Protein AF-A0A5C6UTG7-F1 (afdb_monomer_lite)

Foldseek 3Di:
DPPPVVCVVLVVDDPVPLVVVLVCLQCPPVPPGGLLVVLVVCVVVVNNPDVVSVVSNCRSCVSVVSVVVSVVVVVVVVPPPPPPDPVNPDDD

Structure (mmCIF, N/CA/C/O backbone):
data_AF-A0A5C6UTG7-F1
#
_entry.id   AF-A0A5C6UTG7-F1
#
loop_
_atom_site.group_PDB
_atom_site.id
_atom_site.type_symbol
_atom_site.label_atom_id
_atom_site.label_alt_id
_atom_site.label_comp_id
_atom_site.label_asym_id
_atom_site.label_entity_id
_atom_site.label_seq_id
_atom_site.pdbx_PDB_ins_code
_atom_site.Cartn_x
_atom_site.Cartn_y
_atom_site.Cartn_z
_atom_site.occupancy
_atom_site.B_iso_or_equiv
_atom_site.auth_seq_id
_atom_site.auth_comp_id
_atom_site.auth_asym_id
_atom_site.auth_atom_id
_atom_site.pdbx_PDB_model_num
ATOM 1 N N . MET A 1 1 ? 12.014 11.142 -26.537 1.00 43.84 1 MET A N 1
ATOM 2 C CA . MET A 1 1 ? 11.801 10.605 -25.171 1.00 43.84 1 MET A CA 1
ATOM 3 C C . MET A 1 1 ? 10.900 11.546 -24.373 1.00 43.84 1 MET A C 1
ATOM 5 O O . MET A 1 1 ? 11.386 12.510 -23.797 1.00 43.84 1 MET A O 1
ATOM 9 N N . LYS A 1 2 ? 9.579 11.317 -24.356 1.00 46.59 2 LYS A N 1
ATOM 10 C CA . LYS A 1 2 ? 8.682 12.016 -23.420 1.00 46.59 2 LYS A CA 1
ATOM 11 C C . LYS A 1 2 ? 8.792 11.312 -22.069 1.00 46.59 2 LYS A C 1
ATOM 13 O O . LYS A 1 2 ? 8.011 10.418 -21.765 1.00 46.59 2 LYS A O 1
ATOM 18 N N . THR A 1 3 ? 9.814 11.652 -21.291 1.00 53.66 3 THR A N 1
ATOM 19 C CA . THR A 1 3 ? 9.961 11.138 -19.927 1.00 53.66 3 THR A CA 1
ATOM 20 C C . THR A 1 3 ? 8.869 11.778 -19.081 1.00 53.66 3 THR A C 1
ATOM 22 O O . THR A 1 3 ? 9.012 12.896 -18.595 1.00 53.66 3 THR A O 1
ATOM 25 N N . THR A 1 4 ? 7.734 11.097 -18.950 1.00 61.44 4 THR A N 1
ATOM 26 C CA . THR A 1 4 ? 6.655 11.479 -18.038 1.00 61.44 4 THR A CA 1
ATOM 27 C C . THR A 1 4 ? 7.203 11.426 -16.613 1.00 61.44 4 THR A C 1
ATOM 29 O O . THR A 1 4 ? 7.297 10.358 -16.006 1.00 61.44 4 THR A O 1
ATOM 32 N N . TRP A 1 5 ? 7.624 12.590 -16.121 1.00 63.56 5 TRP A N 1
ATOM 33 C CA . TRP A 1 5 ? 8.246 12.853 -14.820 1.00 63.56 5 TRP A CA 1
ATOM 34 C C . TRP A 1 5 ? 7.540 12.162 -13.644 1.00 63.56 5 TRP A C 1
ATOM 36 O O . TRP A 1 5 ? 8.202 11.753 -12.693 1.00 63.56 5 TRP A O 1
ATOM 46 N N . TYR A 1 6 ? 6.226 11.954 -13.758 1.00 65.75 6 TYR A N 1
ATOM 47 C CA . TYR A 1 6 ? 5.383 11.311 -12.757 1.00 65.75 6 TYR A CA 1
ATOM 48 C C . TYR A 1 6 ? 5.803 9.878 -12.392 1.00 65.75 6 TYR A C 1
ATOM 50 O O . TYR A 1 6 ? 5.596 9.484 -11.256 1.00 65.75 6 TYR A O 1
ATOM 58 N N . TYR A 1 7 ? 6.419 9.089 -13.282 1.00 70.31 7 TYR A N 1
ATOM 59 C CA . TYR A 1 7 ? 6.760 7.687 -12.963 1.00 70.31 7 TYR A CA 1
ATOM 60 C C . TYR A 1 7 ? 8.171 7.480 -12.396 1.00 70.31 7 TYR A C 1
ATOM 62 O O . TYR A 1 7 ? 8.484 6.391 -11.921 1.00 70.31 7 TYR A O 1
ATOM 70 N N . ARG A 1 8 ? 9.022 8.516 -12.392 1.00 79.50 8 ARG A N 1
ATOM 71 C CA . ARG A 1 8 ? 10.437 8.380 -11.996 1.00 79.50 8 ARG A CA 1
ATOM 72 C C . ARG A 1 8 ? 10.615 7.921 -10.548 1.00 79.50 8 ARG A C 1
ATOM 74 O O . ARG A 1 8 ? 11.583 7.232 -10.244 1.00 79.50 8 ARG A O 1
ATOM 81 N N . TRP A 1 9 ? 9.696 8.297 -9.661 1.00 85.00 9 TRP A N 1
ATOM 82 C CA . TRP A 1 9 ? 9.748 7.881 -8.260 1.00 85.00 9 TRP A CA 1
ATOM 83 C C . TRP A 1 9 ? 9.389 6.398 -8.091 1.00 85.00 9 TRP A C 1
ATOM 85 O O . TRP A 1 9 ? 10.046 5.712 -7.314 1.00 85.00 9 TRP A O 1
ATOM 95 N N . LEU A 1 10 ? 8.427 5.869 -8.866 1.00 85.81 10 LEU A N 1
ATOM 96 C CA . LEU A 1 10 ? 8.122 4.432 -8.878 1.00 85.81 10 LEU A CA 1
ATOM 97 C C . LEU A 1 10 ? 9.323 3.622 -9.366 1.00 85.81 10 LEU A C 1
ATOM 99 O O . LEU A 1 10 ? 9.582 2.538 -8.847 1.00 85.81 10 LEU A O 1
ATOM 103 N N . ASP A 1 11 ? 10.082 4.150 -10.326 1.00 84.50 11 ASP A N 1
ATOM 104 C CA . ASP A 1 11 ? 11.274 3.491 -10.871 1.00 84.50 11 ASP A CA 1
ATOM 105 C C . ASP A 1 11 ? 12.413 3.403 -9.856 1.00 84.50 11 ASP A C 1
ATOM 107 O O . ASP A 1 11 ? 13.109 2.390 -9.808 1.00 84.50 11 ASP A O 1
ATOM 111 N N . ALA A 1 12 ? 12.549 4.416 -8.997 1.00 86.88 12 ALA A N 1
ATOM 112 C CA . ALA A 1 12 ? 13.522 4.423 -7.907 1.00 86.88 12 ALA A CA 1
ATOM 113 C C . ALA A 1 12 ? 13.215 3.375 -6.819 1.00 86.88 12 ALA A C 1
ATOM 115 O O . ALA A 1 12 ? 14.124 2.923 -6.120 1.00 86.88 12 ALA A O 1
ATOM 116 N N . LEU A 1 13 ? 11.953 2.955 -6.680 1.00 89.56 13 LEU A N 1
ATOM 117 C CA . LEU A 1 13 ? 11.564 1.915 -5.731 1.00 89.56 13 LEU A CA 1
ATOM 118 C C . LEU A 1 13 ? 11.961 0.534 -6.259 1.00 89.56 13 LEU A C 1
ATOM 120 O O . LEU A 1 13 ? 11.346 -0.009 -7.177 1.00 89.56 13 LEU A O 1
ATOM 124 N N . SER A 1 14 ? 12.983 -0.066 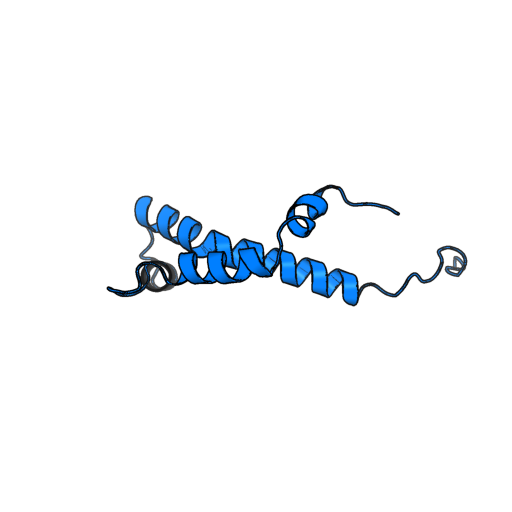-5.655 1.00 92.50 14 SER A N 1
ATOM 125 C CA . SER A 1 14 ? 13.403 -1.429 -5.982 1.00 92.50 14 SER A CA 1
ATOM 126 C C . SER A 1 14 ? 12.367 -2.454 -5.520 1.00 92.50 14 SER A C 1
ATOM 128 O O . SER A 1 14 ? 11.971 -2.454 -4.355 1.00 92.50 14 SER A O 1
ATOM 130 N N . TYR A 1 15 ? 12.003 -3.400 -6.394 1.00 94.81 15 TYR A N 1
ATOM 131 C CA . TYR A 1 15 ? 11.145 -4.537 -6.029 1.00 94.81 15 TYR A CA 1
ATOM 132 C C . TYR A 1 15 ? 11.699 -5.342 -4.849 1.00 94.81 15 TYR A C 1
ATOM 134 O O . TYR A 1 15 ? 10.925 -5.841 -4.038 1.00 94.81 15 TYR A O 1
ATOM 142 N N . LYS A 1 16 ? 13.032 -5.415 -4.707 1.00 94.44 16 LYS A N 1
ATOM 143 C CA . LYS A 1 16 ? 13.689 -6.119 -3.594 1.00 94.44 16 LYS A CA 1
ATOM 144 C C . LYS A 1 16 ? 13.318 -5.542 -2.226 1.00 94.44 16 LYS A C 1
ATOM 146 O O . LYS A 1 16 ? 13.333 -6.278 -1.252 1.00 94.44 16 LYS A O 1
ATOM 151 N N . LEU A 1 17 ? 13.010 -4.246 -2.162 1.00 93.44 17 LEU A N 1
ATOM 152 C CA . LEU A 1 17 ? 12.567 -3.574 -0.940 1.00 93.44 17 LEU A CA 1
ATOM 153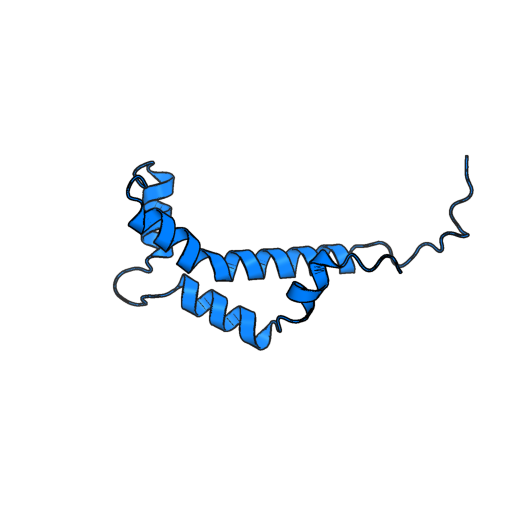 C C . LEU A 1 17 ? 11.044 -3.459 -0.884 1.00 93.44 17 LEU A C 1
ATOM 155 O O . LEU A 1 17 ? 10.446 -3.682 0.162 1.00 93.44 17 LEU A O 1
ATOM 159 N N . LEU A 1 18 ? 10.410 -3.143 -2.015 1.00 94.50 18 LEU A N 1
ATOM 160 C CA . LEU A 1 18 ? 8.976 -2.885 -2.071 1.00 94.50 18 LEU A CA 1
ATOM 161 C C . LEU A 1 18 ? 8.141 -4.133 -1.765 1.00 94.50 18 LEU A C 1
ATOM 163 O O . LEU A 1 18 ? 7.150 -4.026 -1.056 1.00 94.50 18 LEU A O 1
ATOM 167 N N . ILE A 1 19 ? 8.543 -5.306 -2.263 1.00 95.94 19 ILE A N 1
ATOM 168 C CA . ILE A 1 19 ? 7.820 -6.562 -2.023 1.00 95.94 19 ILE A CA 1
ATOM 169 C C . ILE A 1 19 ? 7.794 -6.926 -0.531 1.00 95.94 19 ILE A C 1
ATOM 171 O O . ILE A 1 19 ? 6.695 -7.063 0.003 1.00 95.94 19 ILE A O 1
ATOM 175 N N . PRO A 1 20 ? 8.937 -7.061 0.177 1.00 96.19 20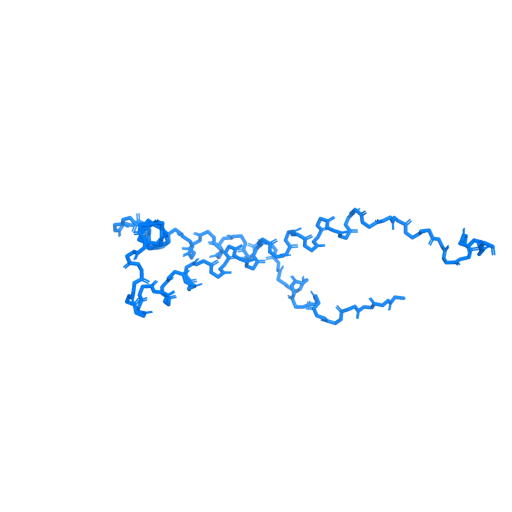 PRO A N 1
ATOM 176 C CA . PRO A 1 20 ? 8.897 -7.412 1.593 1.00 96.19 20 PRO A CA 1
ATOM 177 C C . PRO A 1 20 ? 8.199 -6.342 2.435 1.00 96.19 20 PRO A C 1
ATOM 179 O O . PRO A 1 20 ? 7.468 -6.699 3.351 1.00 96.19 20 PRO A O 1
ATOM 182 N N . LEU A 1 21 ? 8.350 -5.053 2.104 1.00 94.06 21 LEU A N 1
ATOM 183 C CA . LEU A 1 21 ? 7.648 -3.980 2.808 1.00 94.06 21 LEU A CA 1
ATOM 184 C C . LEU A 1 21 ? 6.128 -4.063 2.613 1.00 94.06 21 LEU A C 1
ATOM 186 O O . LEU A 1 21 ? 5.386 -3.944 3.580 1.00 94.06 21 LEU A O 1
ATOM 190 N N . ALA A 1 22 ? 5.667 -4.295 1.382 1.00 95.12 22 ALA A N 1
ATOM 191 C CA . ALA A 1 22 ? 4.246 -4.430 1.082 1.00 95.12 22 ALA A CA 1
ATOM 192 C C . ALA A 1 22 ? 3.631 -5.651 1.773 1.00 95.12 22 ALA A C 1
ATOM 194 O O . ALA A 1 22 ? 2.533 -5.552 2.309 1.00 95.12 22 ALA A O 1
ATOM 195 N N . LEU A 1 23 ? 4.347 -6.779 1.802 1.00 94.12 23 LEU A N 1
ATOM 196 C CA . LEU A 1 23 ? 3.900 -7.979 2.509 1.00 94.12 23 LEU A CA 1
ATOM 197 C C . LEU A 1 23 ? 3.860 -7.763 4.020 1.00 94.12 23 LEU A C 1
ATOM 199 O O . LEU A 1 23 ? 2.867 -8.106 4.648 1.00 94.12 23 LEU A O 1
ATOM 203 N N . LEU A 1 24 ? 4.909 -7.177 4.598 1.00 93.56 24 LEU A N 1
ATOM 204 C CA . LEU A 1 24 ? 4.971 -6.918 6.034 1.00 93.56 24 LEU A CA 1
ATOM 205 C C . LEU A 1 24 ? 3.857 -5.969 6.472 1.00 93.56 24 LEU A C 1
ATOM 207 O O . LEU A 1 24 ? 3.211 -6.218 7.478 1.00 93.56 24 LEU A O 1
ATOM 211 N N . LEU A 1 25 ? 3.609 -4.920 5.692 1.00 92.56 25 LEU A N 1
ATOM 212 C CA . LEU A 1 25 ? 2.573 -3.941 5.985 1.00 92.56 25 LEU A CA 1
ATOM 213 C C . LEU A 1 25 ? 1.160 -4.498 5.761 1.00 92.56 25 LEU A C 1
ATOM 215 O O . LEU A 1 25 ? 0.261 -4.133 6.494 1.00 92.56 25 LEU A O 1
ATOM 219 N N . ALA A 1 26 ? 0.954 -5.408 4.808 1.00 90.44 26 ALA A N 1
ATOM 220 C CA . ALA A 1 26 ? -0.351 -6.037 4.595 1.00 90.44 26 ALA A CA 1
ATOM 221 C C . ALA A 1 26 ? -0.676 -7.140 5.614 1.00 90.44 26 ALA A C 1
ATOM 223 O O . ALA A 1 26 ? -1.841 -7.363 5.932 1.00 90.44 26 ALA A O 1
ATOM 224 N N . LEU A 1 27 ? 0.347 -7.860 6.080 1.00 90.62 27 LEU A N 1
ATOM 225 C CA . LEU A 1 27 ? 0.208 -8.999 6.991 1.00 90.62 27 LEU A CA 1
ATOM 226 C C . LEU A 1 27 ? 0.350 -8.607 8.466 1.00 90.62 27 LEU A C 1
ATOM 228 O O . LEU A 1 27 ? 0.169 -9.461 9.328 1.00 90.62 27 LEU A O 1
ATOM 232 N N . ALA A 1 28 ? 0.711 -7.358 8.767 1.00 89.31 28 ALA A N 1
ATOM 233 C CA . ALA A 1 28 ? 0.809 -6.880 10.135 1.00 89.31 28 ALA A CA 1
ATOM 234 C C . ALA A 1 28 ? -0.579 -6.565 10.732 1.00 89.31 28 ALA A C 1
ATOM 236 O O . ALA A 1 28 ? -1.446 -6.045 10.027 1.00 89.31 28 ALA A O 1
ATOM 237 N N . PRO A 1 29 ? -0.763 -6.817 12.042 1.00 84.25 29 PRO A N 1
ATOM 238 C CA . PRO A 1 29 ? -0.005 -7.749 12.878 1.00 84.25 29 PRO A CA 1
ATOM 239 C C . PRO A 1 29 ? -0.258 -9.202 12.439 1.00 84.25 29 PRO A C 1
ATOM 241 O O . PRO A 1 29 ? -1.338 -9.545 11.982 1.00 84.25 29 PRO A O 1
ATOM 244 N N . PHE A 1 30 ? 0.736 -10.081 12.602 1.00 84.75 30 PHE A N 1
ATOM 245 C CA . PHE A 1 30 ? 0.598 -11.492 12.205 1.00 84.75 30 PHE A CA 1
ATOM 246 C C . PHE A 1 30 ? -0.306 -12.311 13.146 1.00 84.75 30 PHE A C 1
ATOM 248 O O . PHE A 1 30 ? -0.694 -13.420 12.795 1.00 84.75 30 PHE A O 1
ATOM 255 N N . ASN A 1 31 ? -0.574 -11.796 14.352 1.00 81.44 31 ASN A N 1
ATOM 256 C CA . ASN A 1 31 ? -1.499 -12.334 15.353 1.00 81.44 31 ASN A CA 1
ATOM 257 C C . ASN A 1 31 ? -1.957 -11.181 16.277 1.00 81.44 31 ASN A C 1
ATOM 259 O O . ASN A 1 31 ? -1.073 -10.499 16.811 1.00 81.44 31 ASN A O 1
ATOM 263 N N . PRO A 1 32 ? -3.266 -10.979 16.550 1.00 78.25 32 PRO A N 1
ATOM 264 C CA . PRO A 1 32 ? -4.441 -11.622 15.928 1.00 78.25 32 PRO A CA 1
ATOM 265 C C . PRO A 1 32 ? -4.561 -11.293 14.421 1.00 78.25 32 PRO A C 1
ATOM 267 O O . PRO A 1 32 ? -3.598 -10.802 13.847 1.00 78.25 32 PRO A O 1
ATOM 270 N N . GLU A 1 33 ? -5.676 -11.654 13.769 1.00 83.81 33 GLU A N 1
ATOM 271 C CA . GLU A 1 33 ? -5.904 -11.517 12.314 1.00 83.81 33 GLU A CA 1
ATOM 272 C C . GLU A 1 33 ? -5.372 -10.184 11.733 1.00 83.81 33 GLU A C 1
ATOM 274 O O . GLU A 1 33 ? -5.555 -9.144 12.370 1.00 83.81 33 GLU A O 1
ATOM 279 N N . PRO A 1 34 ? -4.720 -10.180 10.547 1.00 85.69 34 PRO A N 1
ATOM 280 C CA . PRO A 1 34 ? -4.143 -8.962 9.984 1.00 85.69 34 PRO A CA 1
ATOM 281 C C . PRO A 1 34 ? -5.183 -7.854 9.846 1.00 85.69 34 PRO A C 1
ATOM 283 O O . PRO A 1 34 ? -6.272 -8.086 9.307 1.00 85.69 34 PRO A O 1
ATOM 286 N N . HIS A 1 35 ? -4.825 -6.633 10.249 1.00 85.94 35 HIS A N 1
ATOM 287 C CA . HIS A 1 35 ? -5.780 -5.525 10.280 1.00 85.94 35 HIS A CA 1
ATOM 288 C C . HIS A 1 35 ? -6.378 -5.222 8.907 1.00 85.94 35 HIS A C 1
ATOM 290 O O . HIS A 1 35 ? -7.550 -4.862 8.796 1.00 85.94 35 HIS A O 1
ATOM 296 N N . LEU A 1 36 ? -5.610 -5.442 7.835 1.00 86.62 36 LEU A N 1
ATOM 297 C CA . LEU A 1 36 ? -6.104 -5.281 6.472 1.00 86.62 36 LEU A CA 1
ATOM 298 C C . LEU A 1 36 ? -7.267 -6.237 6.155 1.00 86.62 36 LEU A C 1
ATOM 300 O O . LEU A 1 36 ? -8.189 -5.852 5.439 1.00 86.62 36 LEU A O 1
ATOM 304 N N . VAL A 1 37 ? -7.252 -7.468 6.676 1.00 88.75 37 VAL A N 1
ATOM 305 C CA . VAL A 1 37 ? -8.322 -8.456 6.449 1.00 88.75 37 VAL A CA 1
ATOM 306 C C . VAL A 1 37 ? -9.567 -8.085 7.250 1.00 88.75 37 VAL A C 1
ATOM 308 O O . VAL A 1 37 ? -10.663 -8.044 6.687 1.00 88.75 37 VAL A O 1
ATOM 311 N N . GLU A 1 38 ? -9.388 -7.726 8.522 1.00 86.69 38 GLU A N 1
ATOM 312 C CA . GLU A 1 38 ? -10.465 -7.265 9.402 1.00 86.69 38 GLU A CA 1
ATOM 313 C C . GLU A 1 38 ? -11.190 -6.047 8.803 1.00 86.69 38 GLU A C 1
ATOM 315 O O . GLU A 1 38 ? -12.403 -6.081 8.564 1.00 86.69 38 GLU A O 1
ATOM 320 N N . THR A 1 39 ? -10.431 -5.000 8.464 1.00 87.62 39 THR A N 1
ATOM 321 C CA . THR A 1 39 ? -10.968 -3.758 7.889 1.00 87.62 39 THR A CA 1
ATOM 322 C C . THR A 1 39 ? -11.555 -3.958 6.492 1.00 87.62 39 THR A C 1
ATOM 324 O O . THR A 1 39 ? -12.586 -3.358 6.187 1.00 87.62 39 THR A O 1
ATOM 327 N N . THR A 1 40 ? -10.997 -4.849 5.659 1.00 88.69 40 THR A N 1
ATOM 328 C CA . THR A 1 40 ? -11.623 -5.235 4.376 1.00 88.69 40 THR A CA 1
ATOM 329 C C . THR A 1 40 ? -12.972 -5.918 4.605 1.00 88.69 40 THR A C 1
ATOM 331 O O . THR A 1 40 ? -13.938 -5.634 3.898 1.00 88.69 40 THR A O 1
ATOM 334 N N . GLY A 1 41 ? -13.074 -6.789 5.613 1.00 89.00 41 GLY A N 1
ATOM 335 C CA . GLY A 1 41 ? -14.337 -7.416 5.996 1.00 89.00 41 GLY A CA 1
ATOM 336 C C . GLY A 1 41 ? -15.384 -6.389 6.431 1.00 89.00 41 GLY A C 1
ATOM 337 O O . GLY A 1 41 ? -16.527 -6.447 5.974 1.00 89.00 41 GLY A O 1
ATOM 338 N N . MET A 1 42 ? -14.988 -5.416 7.257 1.00 89.94 42 MET A N 1
ATOM 339 C CA . MET A 1 42 ? -15.854 -4.298 7.655 1.00 89.94 42 MET A CA 1
ATOM 340 C C . MET A 1 42 ? -16.272 -3.445 6.453 1.00 89.94 42 MET A C 1
ATOM 342 O O . MET A 1 42 ? -17.43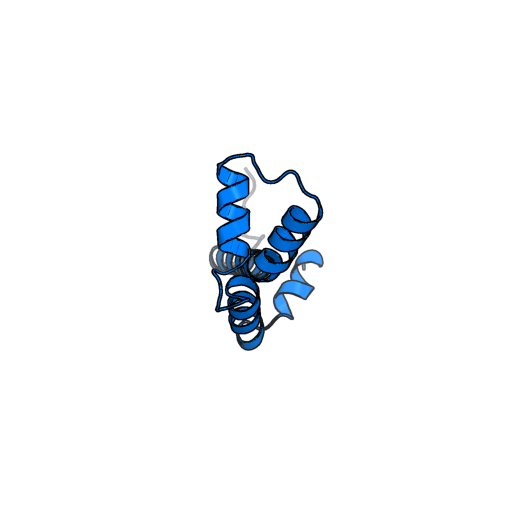5 -3.062 6.350 1.00 89.94 42 MET A O 1
ATOM 346 N N . LEU A 1 43 ? -15.355 -3.187 5.514 1.00 91.50 43 LEU A N 1
ATOM 347 C CA . LEU A 1 43 ? -15.636 -2.433 4.291 1.00 91.50 43 LEU A CA 1
ATOM 348 C C . LEU A 1 43 ? -16.703 -3.131 3.437 1.00 91.50 43 LEU A C 1
ATOM 350 O O . LEU A 1 43 ? -17.652 -2.486 2.999 1.00 91.50 43 LEU A O 1
ATOM 354 N N . VAL A 1 44 ? -16.585 -4.449 3.246 1.00 94.50 44 VAL A N 1
ATOM 355 C CA . VAL A 1 44 ? -17.554 -5.250 2.476 1.00 94.50 44 VAL A CA 1
ATOM 356 C C . VAL A 1 44 ? -18.930 -5.274 3.145 1.00 94.50 44 VAL A C 1
ATOM 358 O O . VAL A 1 44 ? -19.946 -5.260 2.451 1.00 94.50 44 VAL A O 1
ATOM 361 N N . ARG A 1 45 ? -18.981 -5.281 4.481 1.00 95.00 45 ARG A N 1
ATOM 362 C CA . ARG A 1 45 ? -20.239 -5.225 5.244 1.00 95.00 45 ARG A CA 1
ATOM 363 C C . ARG A 1 45 ? -20.825 -3.814 5.374 1.00 95.00 45 ARG A C 1
ATOM 365 O O . ARG A 1 45 ? -21.951 -3.680 5.839 1.00 95.00 45 ARG A O 1
ATOM 372 N N . GLY A 1 46 ? -20.101 -2.774 4.952 1.00 92.31 46 GLY A N 1
ATOM 373 C CA . GLY A 1 46 ? -20.524 -1.379 5.114 1.00 92.31 46 GLY A CA 1
ATOM 374 C C . GLY A 1 46 ? -20.408 -0.857 6.552 1.00 92.31 46 GLY A C 1
ATOM 375 O O . GLY A 1 46 ? -21.050 0.127 6.900 1.00 92.31 46 GLY A O 1
ATOM 376 N N . GLU A 1 47 ? -19.592 -1.506 7.382 1.00 93.06 47 GLU A N 1
ATOM 377 C CA . GLU A 1 47 ? -19.397 -1.200 8.809 1.00 93.06 47 GLU A CA 1
ATOM 378 C C . GLU A 1 47 ? -18.143 -0.341 9.064 1.00 93.06 47 GLU A C 1
ATOM 380 O O . GLU A 1 47 ? -17.850 0.023 10.201 1.00 93.06 47 GLU A O 1
ATOM 385 N N . LEU A 1 48 ? -17.382 -0.001 8.017 1.00 91.25 48 LEU A N 1
ATOM 386 C CA . LEU A 1 48 ? -16.164 0.809 8.117 1.00 91.25 48 LEU A CA 1
ATOM 387 C C . LEU A 1 48 ? -16.493 2.309 8.246 1.00 91.25 48 LEU A C 1
ATOM 389 O O . LEU A 1 48 ? -16.285 3.089 7.318 1.00 91.25 48 LEU A O 1
ATOM 393 N N . THR A 1 49 ? -17.044 2.711 9.390 1.00 92.38 49 THR A N 1
ATOM 394 C CA . THR A 1 49 ? -17.459 4.102 9.659 1.00 92.38 49 THR A CA 1
ATOM 395 C C . THR A 1 49 ? -16.464 4.875 10.513 1.00 92.38 49 THR A C 1
ATOM 397 O O . THR A 1 49 ? -16.421 6.103 10.478 1.00 92.38 49 THR A O 1
ATOM 400 N N . GLU A 1 50 ? -15.667 4.158 11.294 1.00 93.00 50 GLU A N 1
ATOM 401 C CA . GLU A 1 50 ? -14.743 4.737 12.256 1.00 93.00 50 GLU A CA 1
ATOM 402 C C . GLU A 1 50 ? -13.454 5.227 11.566 1.00 93.00 50 GLU A C 1
ATOM 404 O O . GLU A 1 50 ? -12.763 4.428 10.920 1.00 93.00 50 GLU A O 1
ATOM 409 N N . PRO A 1 51 ? -13.068 6.513 11.716 1.00 92.19 51 PRO A N 1
ATOM 410 C CA . PRO A 1 51 ? -11.917 7.092 11.018 1.00 92.19 51 PRO A CA 1
ATOM 411 C C . PRO A 1 51 ? -10.602 6.351 11.258 1.00 92.19 51 PRO A C 1
ATOM 413 O O . PRO A 1 51 ? -9.762 6.283 10.362 1.00 92.19 51 PRO A O 1
ATOM 416 N N . VAL A 1 52 ? -10.428 5.782 12.454 1.00 92.75 52 VAL A N 1
ATOM 417 C CA . VAL A 1 52 ? -9.227 5.017 12.808 1.00 92.75 52 VAL A CA 1
ATOM 418 C C . VAL A 1 52 ? -9.087 3.755 11.957 1.00 92.75 52 VAL A C 1
ATOM 420 O O . VAL A 1 52 ? -7.996 3.485 11.471 1.00 92.75 52 VAL A O 1
ATOM 423 N N . TYR A 1 53 ? -10.181 3.039 11.691 1.00 90.75 53 TYR A N 1
ATOM 424 C CA . TYR A 1 53 ? -10.154 1.833 10.861 1.00 90.75 53 TYR A CA 1
ATOM 425 C C . TYR A 1 53 ? -10.009 2.171 9.375 1.00 90.75 53 TYR A C 1
ATOM 427 O O . TYR A 1 53 ? -9.367 1.437 8.630 1.00 90.75 53 TYR A O 1
ATOM 435 N N . ILE A 1 54 ? -10.558 3.309 8.937 1.00 92.69 54 ILE A N 1
ATOM 436 C CA . ILE A 1 54 ? -10.339 3.819 7.576 1.00 92.69 54 ILE A CA 1
ATOM 437 C C . ILE A 1 54 ? -8.857 4.148 7.375 1.00 92.69 54 ILE A C 1
ATOM 439 O O . ILE A 1 54 ? -8.254 3.728 6.387 1.00 92.69 54 ILE A O 1
ATOM 443 N N . PHE A 1 55 ? -8.262 4.887 8.316 1.00 94.25 55 PHE A N 1
ATOM 444 C CA . PHE A 1 55 ? -6.834 5.193 8.294 1.00 94.25 55 PHE A CA 1
ATOM 445 C C . PHE A 1 55 ? -5.998 3.913 8.293 1.00 94.25 55 PHE A C 1
ATOM 447 O O . PHE A 1 55 ? -5.104 3.772 7.462 1.00 94.25 55 PHE A O 1
ATOM 454 N N . ASP A 1 56 ? -6.325 2.972 9.173 1.00 91.62 56 ASP A N 1
ATOM 455 C CA . ASP A 1 56 ? -5.630 1.699 9.287 1.00 91.62 56 ASP A CA 1
ATOM 456 C C . ASP A 1 56 ? -5.651 0.891 7.975 1.00 91.62 56 ASP A C 1
ATOM 458 O O . ASP A 1 56 ? -4.592 0.468 7.503 1.00 91.62 56 ASP A O 1
ATOM 462 N N . PHE A 1 57 ? -6.812 0.795 7.316 1.00 93.44 57 PHE A N 1
ATOM 463 C CA . PHE A 1 57 ? -6.961 0.150 6.009 1.00 93.44 57 PHE A CA 1
ATOM 464 C C . PHE A 1 57 ? -6.048 0.777 4.949 1.00 93.44 57 PHE A C 1
ATOM 466 O O . PHE A 1 57 ? -5.346 0.070 4.220 1.00 93.44 57 PHE A O 1
ATOM 473 N N . PHE A 1 58 ? -6.019 2.112 4.862 1.00 94.81 58 PHE A N 1
ATOM 474 C CA . PHE A 1 58 ? -5.150 2.803 3.908 1.00 94.81 58 PHE A CA 1
ATOM 475 C C . PHE A 1 58 ? -3.672 2.627 4.243 1.00 94.81 58 PHE A C 1
ATOM 477 O O . PHE A 1 58 ? -2.86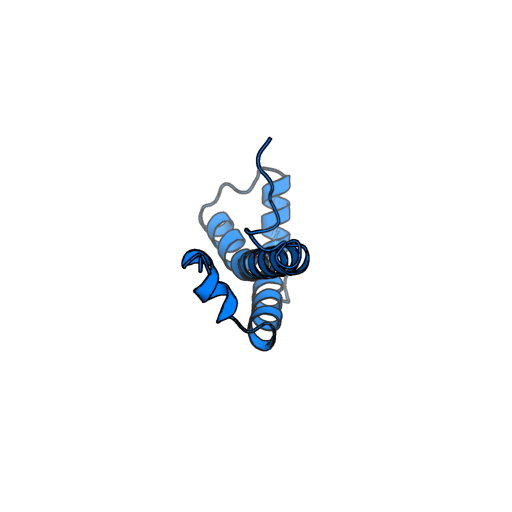7 2.442 3.332 1.00 94.81 58 PHE A O 1
ATOM 484 N N . MET A 1 59 ? -3.311 2.657 5.524 1.00 93.75 59 MET A N 1
ATOM 485 C CA . MET A 1 59 ? -1.935 2.461 5.969 1.00 93.75 59 MET A CA 1
ATOM 486 C C . MET A 1 59 ? -1.441 1.055 5.634 1.00 93.75 59 MET A C 1
ATOM 488 O O . MET A 1 59 ? -0.403 0.927 4.986 1.00 93.75 59 MET A O 1
ATOM 492 N N . HIS A 1 60 ? -2.198 0.013 5.984 1.00 92.81 60 HIS A N 1
ATOM 493 C CA . HIS A 1 60 ? -1.817 -1.375 5.708 1.00 92.81 60 HIS A CA 1
ATOM 494 C C . HIS A 1 60 ? -1.891 -1.700 4.201 1.00 92.81 60 HIS A C 1
ATOM 496 O O . HIS A 1 60 ? -1.050 -2.418 3.653 1.00 92.81 60 HIS A O 1
ATOM 502 N N . GLY A 1 61 ? -2.846 -1.098 3.483 1.00 93.31 61 GLY A N 1
ATOM 503 C CA . GLY A 1 61 ? -3.027 -1.263 2.040 1.00 93.31 61 GLY A CA 1
ATOM 504 C C . GLY A 1 61 ? -2.044 -0.470 1.169 1.00 93.31 61 GLY A C 1
ATOM 505 O O . GLY A 1 61 ? -1.836 -0.831 0.006 1.00 93.31 61 GLY A O 1
ATOM 506 N N . ALA A 1 62 ? -1.399 0.578 1.698 1.00 94.62 62 ALA A N 1
ATOM 507 C CA . ALA A 1 62 ? -0.535 1.477 0.925 1.00 94.62 62 ALA A CA 1
ATOM 508 C C . ALA A 1 62 ? 0.608 0.739 0.216 1.00 94.62 62 ALA A C 1
ATOM 510 O O . ALA A 1 62 ? 0.894 1.004 -0.955 1.00 94.62 62 ALA A O 1
ATOM 511 N N . GLY A 1 63 ? 1.240 -0.218 0.901 1.00 94.12 63 GLY A N 1
ATOM 512 C CA . GLY A 1 63 ? 2.330 -1.011 0.333 1.00 94.12 63 GLY A CA 1
ATOM 513 C C . GLY A 1 63 ? 1.882 -1.828 -0.881 1.00 94.12 63 GLY A C 1
ATOM 514 O O . GLY A 1 63 ? 2.525 -1.779 -1.934 1.00 94.12 63 GLY A O 1
ATOM 515 N N . LEU A 1 64 ? 0.746 -2.525 -0.765 1.00 94.56 64 LEU A N 1
ATOM 516 C CA . LEU A 1 64 ? 0.160 -3.291 -1.870 1.00 94.56 64 LEU A CA 1
ATOM 517 C C . LEU A 1 64 ? -0.281 -2.383 -3.017 1.00 94.56 64 LEU A C 1
ATOM 519 O O . LEU A 1 64 ? -0.049 -2.711 -4.180 1.00 94.56 64 LEU A O 1
ATOM 523 N N . PHE A 1 65 ? -0.864 -1.227 -2.701 1.00 95.06 65 PHE A N 1
ATOM 524 C CA . PHE A 1 65 ? -1.297 -0.259 -3.701 1.00 95.06 65 PHE A CA 1
ATOM 525 C C . PHE A 1 65 ? -0.119 0.266 -4.534 1.00 95.06 65 PHE A C 1
ATOM 527 O O . PHE A 1 65 ? -0.161 0.226 -5.764 1.00 95.06 65 PHE A O 1
ATOM 534 N N . ILE A 1 66 ? 0.976 0.681 -3.887 1.00 94.75 66 ILE A N 1
ATOM 535 C CA . ILE A 1 66 ? 2.188 1.146 -4.582 1.00 94.75 66 ILE A CA 1
ATOM 536 C C . ILE A 1 66 ? 2.810 0.015 -5.411 1.00 94.75 66 ILE A C 1
ATOM 538 O O . ILE A 1 66 ? 3.222 0.244 -6.553 1.00 94.75 66 ILE A O 1
ATOM 542 N N . LEU A 1 67 ? 2.857 -1.209 -4.873 1.00 95.25 67 LEU A N 1
ATOM 543 C CA . LEU A 1 67 ? 3.350 -2.376 -5.604 1.00 95.25 67 LEU A CA 1
ATOM 544 C C . LEU A 1 67 ? 2.516 -2.644 -6.865 1.00 95.25 67 LEU A C 1
ATOM 546 O O . LEU A 1 67 ? 3.091 -2.811 -7.943 1.00 95.25 67 LEU A O 1
ATOM 550 N N . ALA A 1 68 ? 1.186 -2.611 -6.763 1.00 94.94 68 ALA A N 1
ATOM 551 C CA . ALA A 1 68 ? 0.280 -2.788 -7.896 1.00 94.94 68 ALA A CA 1
ATOM 552 C C . ALA A 1 68 ? 0.467 -1.694 -8.960 1.00 94.94 68 ALA A C 1
ATOM 554 O O . ALA A 1 68 ? 0.549 -2.004 -10.151 1.00 94.94 68 ALA A O 1
ATOM 555 N N . LEU A 1 69 ? 0.614 -0.429 -8.546 1.00 93.62 69 LEU A N 1
ATOM 556 C CA . LEU A 1 69 ? 0.900 0.680 -9.461 1.00 93.62 69 LEU A CA 1
ATOM 557 C C . LEU A 1 69 ? 2.221 0.483 -10.209 1.00 93.62 69 LEU A C 1
ATOM 559 O O . LEU A 1 69 ? 2.272 0.691 -11.424 1.00 93.62 69 LEU A O 1
ATOM 563 N N . LYS A 1 70 ? 3.284 0.066 -9.508 1.00 92.50 70 LYS A N 1
ATOM 564 C CA . LYS A 1 70 ? 4.595 -0.190 -10.122 1.00 92.50 70 LYS A CA 1
ATOM 565 C C . LYS A 1 70 ? 4.518 -1.331 -11.138 1.00 92.50 70 LYS A C 1
ATOM 567 O O . LYS A 1 70 ? 4.970 -1.168 -12.270 1.00 92.50 70 LYS A O 1
ATOM 572 N N . VAL A 1 71 ? 3.889 -2.445 -10.762 1.00 93.88 71 VAL A N 1
ATOM 573 C CA . VAL A 1 71 ? 3.701 -3.604 -11.648 1.00 93.88 71 VAL A CA 1
ATOM 574 C C . VAL A 1 71 ? 2.880 -3.220 -12.878 1.00 93.88 71 VAL A C 1
ATOM 576 O O . VAL A 1 71 ? 3.290 -3.513 -13.998 1.00 93.88 71 VAL A O 1
ATOM 579 N N . GLY A 1 72 ? 1.764 -2.508 -12.703 1.00 92.56 72 GLY A N 1
ATOM 580 C CA . GLY A 1 72 ? 0.935 -2.041 -13.816 1.00 92.56 72 GLY A CA 1
ATOM 581 C C . GLY A 1 72 ? 1.683 -1.090 -14.755 1.00 92.56 72 GLY A C 1
ATOM 582 O O . GLY A 1 72 ? 1.581 -1.216 -15.978 1.00 92.56 72 GLY A O 1
ATOM 583 N N . ALA A 1 73 ? 2.486 -0.174 -14.203 1.00 89.06 73 ALA A N 1
ATOM 584 C CA . ALA A 1 73 ? 3.330 0.717 -14.995 1.00 89.06 73 ALA A CA 1
ATOM 585 C C . ALA A 1 73 ? 4.378 -0.061 -15.808 1.00 89.06 73 ALA A C 1
ATOM 587 O O . ALA A 1 73 ? 4.558 0.224 -16.994 1.00 89.06 73 ALA A O 1
ATOM 588 N N . ASP A 1 74 ? 5.023 -1.061 -15.207 1.00 89.00 74 ASP A N 1
ATOM 589 C CA . ASP A 1 74 ? 6.026 -1.889 -15.879 1.00 89.00 74 ASP A CA 1
ATOM 590 C C . ASP A 1 74 ? 5.412 -2.800 -16.947 1.00 89.00 74 ASP A C 1
ATOM 592 O O . ASP A 1 74 ? 5.959 -2.895 -18.046 1.00 89.00 74 ASP A O 1
ATOM 596 N N . ILE A 1 75 ? 4.253 -3.412 -16.683 1.00 90.00 75 ILE A N 1
ATOM 597 C CA . ILE A 1 75 ? 3.514 -4.202 -17.681 1.00 90.00 75 ILE A CA 1
ATOM 598 C C . ILE A 1 75 ? 3.150 -3.323 -18.879 1.00 90.00 75 ILE A C 1
ATOM 600 O O . ILE A 1 75 ? 3.417 -3.694 -20.022 1.00 90.00 75 ILE A O 1
ATOM 604 N N . ARG A 1 76 ? 2.606 -2.124 -18.636 1.00 87.81 76 ARG A N 1
ATOM 605 C CA . ARG A 1 76 ? 2.245 -1.196 -19.714 1.00 87.81 76 ARG A CA 1
ATOM 606 C C . ARG A 1 76 ? 3.455 -0.775 -20.547 1.00 87.81 76 ARG A C 1
ATOM 608 O O . ARG A 1 76 ? 3.316 -0.599 -21.749 1.00 87.81 76 ARG A O 1
ATOM 615 N N . ARG A 1 77 ? 4.630 -0.607 -19.934 1.00 84.38 77 ARG A N 1
ATOM 616 C CA . ARG A 1 77 ? 5.869 -0.263 -20.653 1.00 84.38 77 ARG A CA 1
ATOM 617 C C . ARG A 1 77 ? 6.401 -1.417 -21.491 1.00 84.38 77 ARG A C 1
ATOM 619 O O . ARG A 1 77 ? 6.881 -1.171 -22.586 1.00 84.38 77 ARG A O 1
ATOM 626 N N . ARG A 1 78 ? 6.307 -2.653 -20.993 1.00 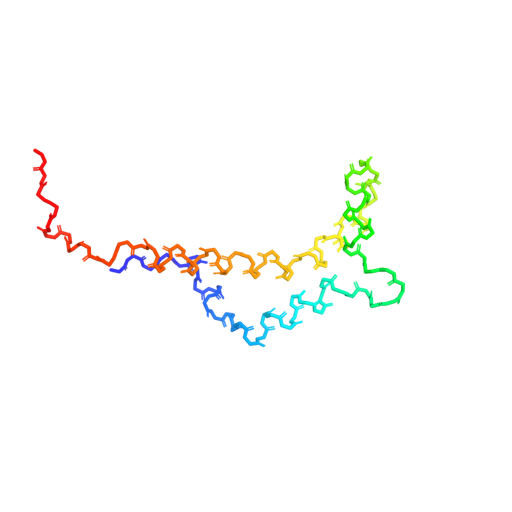82.88 78 ARG A N 1
ATOM 627 C CA . ARG A 1 78 ? 6.694 -3.857 -21.747 1.00 82.88 78 ARG A CA 1
ATOM 628 C C . ARG A 1 78 ? 5.782 -4.104 -22.947 1.00 82.88 78 ARG A C 1
ATOM 630 O O . ARG A 1 78 ? 6.253 -4.574 -23.970 1.00 82.88 78 ARG A O 1
ATOM 637 N N . ASN A 1 79 ? 4.498 -3.780 -22.800 1.00 82.75 79 ASN A N 1
ATOM 638 C CA . ASN A 1 79 ? 3.485 -3.944 -23.841 1.00 82.75 79 ASN A CA 1
ATOM 639 C C . ASN A 1 79 ? 3.327 -2.703 -24.729 1.00 82.75 79 ASN A C 1
ATOM 641 O O . ASN A 1 79 ? 2.530 -2.730 -25.666 1.00 82.75 79 ASN A O 1
ATOM 645 N N . ALA A 1 80 ? 4.033 -1.607 -24.432 1.00 74.06 80 ALA A N 1
ATOM 646 C CA . ALA A 1 80 ? 4.117 -0.501 -25.366 1.00 74.06 80 ALA A CA 1
ATOM 647 C C . ALA A 1 80 ? 4.773 -1.058 -26.635 1.00 74.06 80 ALA A C 1
ATOM 649 O O . ALA A 1 80 ? 5.808 -1.719 -26.506 1.00 74.06 80 ALA A O 1
ATOM 650 N N . PRO A 1 81 ? 4.180 -0.845 -27.826 1.00 64.56 81 PRO A N 1
ATOM 651 C CA . PRO A 1 81 ? 4.813 -1.252 -29.069 1.00 64.56 81 PRO A CA 1
ATOM 652 C C . PRO A 1 81 ? 6.247 -0.742 -29.027 1.00 64.56 81 PRO A C 1
ATOM 654 O O . PRO A 1 81 ? 6.442 0.442 -28.729 1.00 64.56 81 PRO A O 1
ATOM 657 N N . ALA A 1 82 ? 7.218 -1.641 -29.225 1.00 64.62 82 ALA A N 1
ATOM 658 C CA . ALA A 1 82 ? 8.590 -1.245 -29.498 1.00 64.62 82 ALA A CA 1
ATOM 659 C C . ALA A 1 82 ? 8.480 -0.208 -30.607 1.00 64.62 82 ALA A C 1
ATOM 661 O O . ALA A 1 82 ? 7.979 -0.545 -31.676 1.00 64.62 82 ALA A O 1
ATOM 662 N N . ASP A 1 83 ? 8.712 1.050 -30.228 1.00 61.44 83 ASP A N 1
ATOM 663 C CA . ASP A 1 83 ? 8.959 2.177 -31.103 1.00 61.44 83 ASP A CA 1
ATOM 664 C C . ASP A 1 83 ? 8.730 1.862 -32.580 1.00 61.44 83 ASP A C 1
ATOM 666 O O . ASP A 1 83 ? 9.679 1.634 -33.315 1.00 61.44 83 ASP A O 1
ATOM 670 N N . VAL A 1 84 ? 7.467 1.886 -33.032 1.00 57.78 84 VAL A N 1
ATOM 671 C CA . VAL A 1 84 ? 7.226 2.187 -34.442 1.00 57.78 84 VAL A CA 1
ATOM 672 C C . VAL A 1 84 ? 7.846 3.570 -34.599 1.00 57.78 84 VAL A C 1
ATOM 674 O O . VAL A 1 84 ? 7.380 4.508 -33.930 1.00 57.78 84 VAL A O 1
ATOM 677 N N . PRO A 1 85 ? 8.956 3.704 -35.342 1.00 59.91 85 PRO A N 1
ATOM 678 C CA . PRO A 1 85 ? 9.611 4.981 -35.509 1.00 59.91 85 PRO A CA 1
ATOM 679 C C . PRO A 1 85 ? 8.557 5.985 -35.964 1.00 59.91 85 PRO A C 1
ATOM 681 O O . PRO A 1 85 ? 7.717 5.676 -36.803 1.00 59.91 85 PRO A O 1
ATOM 684 N N . ALA A 1 86 ? 8.566 7.200 -35.417 1.00 59.19 86 ALA A N 1
ATOM 685 C CA . ALA A 1 86 ? 7.605 8.226 -35.829 1.00 59.19 86 ALA A CA 1
ATOM 686 C C . ALA A 1 86 ? 7.704 8.574 -37.334 1.00 59.19 86 ALA A C 1
ATOM 688 O O . ALA A 1 86 ? 6.839 9.280 -37.840 1.00 59.19 86 ALA A O 1
ATOM 689 N N . SER A 1 87 ? 8.742 8.090 -38.032 1.00 64.56 87 SER A N 1
ATOM 690 C CA . SER A 1 87 ? 8.886 8.131 -39.490 1.00 64.56 87 SER A CA 1
ATOM 691 C C . SER A 1 87 ? 7.978 7.157 -40.242 1.00 64.56 87 SER A C 1
ATOM 693 O O . SER A 1 87 ? 7.746 7.369 -41.425 1.00 64.56 87 SER A O 1
ATOM 695 N N . ASP A 1 88 ? 7.466 6.122 -39.578 1.00 59.59 88 ASP A N 1
ATOM 696 C CA . ASP A 1 88 ? 6.747 5.013 -40.219 1.00 59.59 88 ASP A CA 1
ATOM 697 C C . ASP A 1 88 ? 5.221 5.173 -40.086 1.00 59.59 88 ASP A C 1
ATOM 699 O O . ASP A 1 88 ? 4.445 4.323 -40.520 1.00 59.59 88 ASP A O 1
ATOM 703 N N . VAL A 1 89 ? 4.777 6.283 -39.489 1.00 63.81 89 VAL A N 1
ATOM 704 C CA . VAL A 1 89 ? 3.377 6.712 -39.490 1.00 63.81 89 VAL A CA 1
ATOM 705 C C . VAL A 1 89 ? 3.169 7.600 -40.714 1.00 63.81 89 VAL A C 1
ATOM 707 O O . VAL A 1 89 ? 3.285 8.823 -40.633 1.00 63.81 89 VAL A O 1
ATOM 710 N N . GLU A 1 90 ? 2.898 6.986 -41.865 1.00 55.47 90 GLU A N 1
ATOM 711 C CA . GLU A 1 90 ? 2.444 7.721 -43.048 1.00 55.47 90 GLU A CA 1
ATOM 712 C C . GLU A 1 90 ? 1.028 8.273 -42.763 1.00 55.47 90 GLU A C 1
ATOM 714 O O . GLU A 1 90 ? 0.152 7.510 -42.340 1.00 55.47 90 GLU A O 1
ATOM 719 N N . PRO A 1 91 ? 0.796 9.597 -42.868 1.00 61.69 91 PRO A N 1
ATOM 720 C CA . PRO A 1 91 ? -0.518 10.178 -42.601 1.00 61.69 91 PRO A CA 1
ATOM 721 C C . PRO A 1 91 ? -1.540 9.771 -43.682 1.00 61.69 91 PRO A C 1
ATOM 723 O O . PRO A 1 91 ? -1.133 9.477 -44.806 1.00 61.69 91 PRO A O 1
ATOM 726 N N . PRO A 1 92 ? -2.849 9.749 -43.350 1.00 64.19 92 PRO A N 1
ATOM 727 C CA . PRO A 1 92 ? -3.913 9.386 -44.289 1.00 64.19 92 PRO A CA 1
ATOM 728 C C . PRO A 1 92 ? -4.078 10.385 -45.440 1.00 64.19 92 PRO A C 1
ATOM 730 O O . PRO A 1 92 ? -3.808 11.592 -45.231 1.00 64.19 92 PRO A O 1
#

Sequence (92 aa):
MKTTWYYRWLDALSYKLLIPLALLLALAPFNPEPHLVETTGMLVRGELTEPVYIFDFFMHGAGLFILALKVGADIRRRNAPADVPASDVEPP

pLDDT: mean 84.1, std 13.24, range [43.84, 96.19]

Radius of gyration: 19.21 Å; chains: 1; bounding box: 34×25×60 Å

Secondary structure (DSSP, 8-state):
----GGGHHHHHS-HHHHHHHHHHHHH-SSSSS-HHHHHHHHHHHT----HHHHHHHHHHHHHHHHHHHHHHHHHHHHSS-S---TTS----